Protein AF-A0A9P8HNF6-F1 (afdb_monomer_lite)

InterPro domains:
  IPR000866 Alkyl hydroperoxide reductase subunit C/ Thiol specific antioxidant [PF00578] (1-102)
  IPR036249 Thioredoxin-like superfamily [SSF52833] (1-104)

Secondary structure (DSSP, 8-state):
---TT-HHHHHHHHHHHHHHHHHHHTT---EEEESS-GGGHHHHHHHH---SEEEE-TT-HHHHHHHHTTS----EEEETTEEEEEEPPEEEEE-TTS-EEEEEE-----

Sequence (110 aa):
YRGHWCPFCMAYLRVLQDLSPTITAAGGCPVIVSAQDEEHLAEVRSSSGYTGEAINDPENTLAKRLAADGIINVAITEWQGYPHGLAQPAILVIKKDGSVVETWAIVPSE

pLDDT: mean 95.75, std 6.22, range [47.72, 98.56]

Radius of gyration: 13.66 Å; chains: 1; bounding box: 36×26×33 Å

Foldseek 3Di:
DFALPDPVVLQVLLVCQVCQVVCVVVVHFDEAEWLADPVRVVSSCVSNVHDGHYYHDLQCPVQVVCVVVVNAHFDFADDPRRPNGTTFDKDWDADPVGDTPDIDYDDDDD

Structure (mmCIF, N/CA/C/O backbone):
data_AF-A0A9P8HNF6-F1
#
_entry.id   AF-A0A9P8HNF6-F1
#
loop_
_atom_site.group_PDB
_atom_site.id
_atom_site.type_symbol
_atom_site.label_atom_id
_atom_site.label_alt_id
_atom_site.label_comp_id
_atom_site.label_asym_id
_atom_site.label_entity_id
_atom_site.label_seq_id
_atom_site.pdbx_PDB_ins_code
_atom_site.Cartn_x
_atom_site.Cartn_y
_atom_site.Cartn_z
_atom_site.occupancy
_atom_site.B_iso_or_equiv
_atom_site.auth_seq_id
_atom_site.auth_comp_id
_atom_site.auth_asym_id
_atom_site.auth_atom_id
_atom_site.pdbx_PDB_model_num
ATOM 1 N N . TYR A 1 1 ? 1.553 -2.410 -1.245 1.00 97.19 1 TYR A N 1
ATOM 2 C CA . TYR A 1 1 ? 1.465 -3.315 -2.415 1.00 97.19 1 TYR A CA 1
ATOM 3 C C . TYR A 1 1 ? 2.710 -3.119 -3.273 1.00 97.19 1 TYR A C 1
ATOM 5 O O . TYR A 1 1 ? 3.405 -2.139 -3.058 1.00 97.19 1 TYR A O 1
ATOM 13 N N . ARG A 1 2 ? 3.017 -4.040 -4.203 1.00 96.94 2 ARG A N 1
ATOM 14 C CA . ARG A 1 2 ? 4.269 -3.987 -4.987 1.00 96.94 2 ARG A CA 1
ATOM 15 C C . ARG A 1 2 ? 4.256 -2.898 -6.074 1.00 96.94 2 ARG A C 1
ATOM 17 O O . ARG A 1 2 ? 5.126 -2.041 -6.120 1.00 96.94 2 ARG A O 1
ATOM 24 N N . GLY A 1 3 ? 3.276 -2.947 -6.972 1.00 96.12 3 GLY A N 1
ATOM 25 C CA . GLY A 1 3 ? 3.154 -2.023 -8.106 1.00 96.12 3 GLY A CA 1
ATOM 26 C C . GLY A 1 3 ? 2.089 -2.480 -9.105 1.00 96.12 3 GLY A C 1
ATOM 27 O O . GLY A 1 3 ? 1.531 -3.568 -8.936 1.00 96.12 3 GLY A O 1
ATOM 28 N N . HIS A 1 4 ? 1.818 -1.669 -10.134 1.00 96.94 4 HIS A N 1
ATOM 29 C CA . HIS A 1 4 ? 0.799 -1.906 -11.173 1.00 96.94 4 HIS A CA 1
ATOM 30 C C . HIS A 1 4 ? 0.959 -3.259 -11.882 1.00 96.94 4 HIS A C 1
ATOM 32 O O . HIS A 1 4 ? -0.021 -3.936 -12.175 1.00 96.94 4 HIS A O 1
ATOM 38 N N . TRP A 1 5 ? 2.201 -3.694 -12.088 1.00 96.25 5 TRP A N 1
ATOM 39 C CA . TRP A 1 5 ? 2.557 -4.928 -12.789 1.00 96.25 5 TRP A CA 1
ATOM 40 C C . TRP A 1 5 ? 2.250 -6.206 -11.992 1.00 96.25 5 TRP A C 1
ATOM 42 O O . TRP A 1 5 ? 2.324 -7.305 -12.534 1.00 96.25 5 TRP A O 1
ATOM 52 N N . CYS A 1 6 ? 1.933 -6.100 -10.697 1.00 96.88 6 CYS A N 1
ATOM 53 C CA . CYS A 1 6 ? 1.733 -7.245 -9.810 1.00 96.88 6 CYS A CA 1
ATOM 54 C C . CYS A 1 6 ? 0.267 -7.731 -9.856 1.00 96.88 6 CYS A C 1
ATOM 56 O O . CYS A 1 6 ? -0.594 -7.115 -9.217 1.00 96.88 6 CYS A O 1
ATOM 58 N N . PRO A 1 7 ? -0.054 -8.871 -10.506 1.00 96.81 7 PRO A N 1
ATOM 59 C CA . PRO A 1 7 ? -1.440 -9.336 -10.638 1.00 96.81 7 PRO A CA 1
ATOM 60 C C . PRO A 1 7 ? -2.070 -9.700 -9.289 1.00 96.81 7 PRO A C 1
ATOM 62 O O . PRO A 1 7 ? -3.231 -9.378 -9.041 1.00 96.81 7 PRO A O 1
ATOM 65 N N . PHE A 1 8 ? -1.284 -10.300 -8.388 1.00 96.12 8 PHE A N 1
ATOM 66 C CA . PHE A 1 8 ? -1.698 -10.577 -7.011 1.00 96.12 8 PHE A CA 1
ATOM 67 C C . PHE A 1 8 ? -2.125 -9.294 -6.286 1.00 96.12 8 PHE A C 1
ATOM 69 O O . PHE A 1 8 ? -3.162 -9.245 -5.634 1.00 96.12 8 PHE A O 1
ATOM 76 N N . CYS A 1 9 ? -1.352 -8.223 -6.459 1.00 97.62 9 CYS A N 1
ATOM 7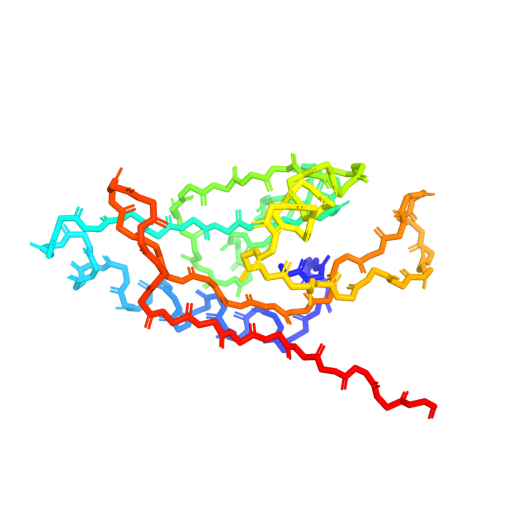7 C CA . CYS A 1 9 ? -1.617 -6.938 -5.838 1.00 97.62 9 CYS A CA 1
ATOM 78 C C . CYS A 1 9 ? -2.891 -6.307 -6.405 1.00 97.62 9 CYS A C 1
ATOM 80 O O . CYS A 1 9 ? -3.745 -5.878 -5.638 1.00 97.62 9 CYS A O 1
ATOM 82 N N . MET A 1 10 ? -3.055 -6.299 -7.732 1.00 98.44 10 MET A N 1
ATOM 83 C CA . MET A 1 10 ? -4.260 -5.750 -8.363 1.00 98.44 10 MET A CA 1
ATOM 84 C C . MET A 1 10 ? -5.525 -6.510 -7.947 1.00 98.44 10 MET A C 1
ATOM 86 O O . MET A 1 10 ? -6.566 -5.889 -7.759 1.00 98.44 10 MET A O 1
ATOM 90 N N . ALA A 1 11 ? -5.445 -7.830 -7.748 1.00 98.00 11 ALA A N 1
ATOM 91 C CA . ALA A 1 11 ? -6.561 -8.615 -7.220 1.00 98.00 11 ALA A CA 1
ATOM 92 C C . ALA A 1 11 ? -6.958 -8.180 -5.798 1.00 98.00 11 ALA A C 1
ATOM 94 O O . ALA A 1 11 ? -8.138 -7.967 -5.539 1.00 98.00 11 ALA A O 1
ATOM 95 N N . TYR A 1 12 ? -5.988 -7.968 -4.904 1.00 97.44 12 TYR A N 1
ATOM 96 C CA . TYR A 1 12 ? -6.260 -7.460 -3.553 1.00 97.44 12 TYR A CA 1
ATOM 97 C C . TYR A 1 12 ? -6.842 -6.044 -3.568 1.00 97.44 12 TYR A C 1
ATOM 99 O O . TYR A 1 12 ? -7.747 -5.745 -2.795 1.00 97.44 12 TYR A O 1
ATOM 107 N N . LEU A 1 13 ? -6.360 -5.177 -4.462 1.00 98.44 13 LEU A N 1
ATOM 108 C CA . LEU A 1 13 ? -6.886 -3.818 -4.585 1.00 98.44 13 LEU A CA 1
ATOM 109 C C . LEU A 1 13 ? -8.331 -3.786 -5.106 1.00 98.44 13 LEU A C 1
ATOM 111 O O . LEU A 1 13 ? -9.102 -2.951 -4.643 1.00 98.44 13 LEU A O 1
ATOM 115 N N . ARG A 1 14 ? -8.726 -4.717 -5.989 1.00 98.56 14 ARG A N 1
ATOM 116 C CA . ARG A 1 14 ? -10.139 -4.888 -6.390 1.00 98.56 14 ARG A CA 1
ATOM 117 C C . ARG A 1 14 ? -11.014 -5.246 -5.194 1.00 98.56 14 ARG A C 1
ATOM 119 O O . ARG A 1 14 ? -12.026 -4.600 -4.966 1.00 98.56 14 ARG A O 1
ATOM 126 N N . VAL A 1 15 ? -10.572 -6.201 -4.374 1.00 98.06 15 VAL A N 1
ATOM 127 C CA . VAL A 1 15 ? -11.287 -6.571 -3.142 1.00 98.06 15 VAL A CA 1
ATOM 128 C C . VAL A 1 15 ? -11.376 -5.383 -2.179 1.00 98.06 15 VAL A C 1
ATOM 130 O O . VAL A 1 15 ? -12.432 -5.131 -1.606 1.00 98.06 15 VAL A O 1
ATOM 133 N N . LEU A 1 16 ? -10.297 -4.610 -2.019 1.00 98.25 16 LEU A N 1
ATOM 134 C CA . LEU A 1 16 ? -10.322 -3.398 -1.199 1.00 98.25 16 LEU A CA 1
ATOM 135 C C . LEU A 1 16 ? -11.309 -2.358 -1.747 1.00 98.25 16 LEU A C 1
ATOM 137 O O . LEU A 1 16 ? -12.020 -1.730 -0.964 1.00 98.25 16 LEU A O 1
ATOM 141 N N . GLN A 1 17 ? -11.383 -2.181 -3.068 1.00 98.31 17 GLN A N 1
ATOM 142 C CA . GLN A 1 17 ? -12.362 -1.298 -3.699 1.00 98.31 17 GLN A CA 1
ATOM 143 C C . GLN A 1 17 ? -13.795 -1.769 -3.418 1.00 98.31 17 GLN A C 1
ATOM 145 O O . GLN A 1 17 ? -14.616 -0.958 -2.993 1.00 98.31 17 GLN A O 1
ATOM 150 N N . ASP A 1 18 ? -14.082 -3.063 -3.571 1.00 98.38 18 ASP A N 1
ATOM 151 C CA . ASP A 1 18 ? -15.408 -3.637 -3.297 1.00 98.38 18 ASP A CA 1
ATOM 152 C C . ASP A 1 18 ? -15.823 -3.455 -1.825 1.00 98.38 18 ASP A C 1
ATOM 154 O O . ASP A 1 18 ? -16.994 -3.224 -1.522 1.00 98.38 18 ASP A O 1
ATOM 158 N N . LEU A 1 19 ? -14.858 -3.502 -0.900 1.00 97.62 19 LEU A N 1
ATOM 159 C CA . LEU A 1 19 ? -15.076 -3.298 0.537 1.00 97.62 19 LEU A CA 1
ATOM 160 C C . LEU A 1 19 ? -15.088 -1.820 0.960 1.00 97.62 19 LEU A C 1
ATOM 162 O O . LEU A 1 19 ? -15.568 -1.498 2.051 1.00 97.62 19 LEU A O 1
ATOM 166 N N . SER A 1 20 ? -14.582 -0.908 0.125 1.00 98.00 20 SER A N 1
ATOM 167 C CA . SER A 1 20 ? -14.432 0.516 0.457 1.00 98.00 20 SER A CA 1
ATOM 168 C C . SER A 1 20 ? -15.740 1.183 0.913 1.00 98.00 20 SER A C 1
ATOM 170 O O . SER A 1 20 ? -15.703 1.900 1.917 1.00 98.00 20 SER A O 1
ATOM 172 N N . PRO A 1 21 ? -16.915 0.935 0.295 1.00 97.81 21 PRO A N 1
ATOM 173 C CA . PRO A 1 21 ? -18.180 1.484 0.788 1.00 97.81 21 PRO A CA 1
ATOM 174 C C . PRO A 1 21 ? -18.515 1.039 2.218 1.00 97.81 21 PRO A C 1
ATOM 176 O O . PRO A 1 21 ? -18.935 1.851 3.037 1.00 97.81 21 PRO A O 1
ATOM 179 N N . THR A 1 22 ? -18.279 -0.230 2.562 1.00 97.94 22 THR A N 1
ATOM 180 C CA . THR A 1 22 ? -18.522 -0.746 3.918 1.00 97.94 22 THR A CA 1
ATOM 181 C C . THR A 1 22 ? -17.534 -0.164 4.927 1.00 97.94 22 THR A C 1
ATOM 183 O O . THR A 1 22 ? -17.939 0.239 6.016 1.00 97.94 22 THR A O 1
ATOM 186 N N . ILE A 1 23 ? -16.251 -0.062 4.559 1.00 96.62 23 ILE A N 1
ATOM 187 C CA . ILE A 1 23 ? -15.206 0.530 5.409 1.00 96.62 23 ILE A CA 1
ATOM 188 C C . ILE A 1 23 ? -15.531 1.998 5.705 1.00 96.62 23 ILE A C 1
ATOM 190 O O . ILE A 1 23 ? -15.496 2.421 6.860 1.00 96.62 23 ILE A O 1
ATOM 194 N N . THR A 1 24 ? -15.886 2.767 4.675 1.00 97.12 24 THR A N 1
ATOM 195 C CA . THR A 1 24 ? -16.214 4.194 4.811 1.00 97.12 24 THR A CA 1
ATOM 196 C C . THR A 1 24 ? -17.507 4.424 5.593 1.00 97.12 24 THR A C 1
ATOM 198 O O . THR A 1 24 ? -17.540 5.303 6.452 1.00 97.12 24 THR A O 1
ATOM 201 N N . ALA A 1 25 ? -18.540 3.595 5.398 1.00 97.88 25 ALA A N 1
ATOM 202 C CA . ALA A 1 25 ? -19.775 3.651 6.187 1.00 97.88 25 ALA A CA 1
ATOM 203 C C . ALA A 1 25 ? -19.541 3.378 7.685 1.00 97.88 25 ALA A C 1
ATOM 205 O O . ALA A 1 25 ? -20.237 3.935 8.532 1.00 97.88 25 ALA A O 1
ATOM 206 N N . ALA A 1 26 ? -18.532 2.568 8.022 1.00 95.75 26 ALA A N 1
ATOM 207 C CA . ALA A 1 26 ? -18.094 2.329 9.397 1.00 95.75 26 ALA A CA 1
ATOM 208 C C . ALA A 1 26 ? -17.168 3.435 9.955 1.00 95.75 26 ALA A C 1
ATOM 210 O O . ALA A 1 26 ? -16.666 3.315 11.072 1.00 95.75 26 ALA A O 1
ATOM 211 N N . GLY A 1 27 ? -16.922 4.510 9.197 1.00 95.75 27 GLY A N 1
ATOM 212 C CA . GLY A 1 27 ? -16.037 5.614 9.582 1.00 95.75 27 GLY A CA 1
ATOM 213 C C . GLY A 1 27 ? -14.543 5.336 9.380 1.00 95.75 27 GLY A C 1
ATOM 214 O O . GLY A 1 27 ? -13.709 6.090 9.891 1.00 95.75 27 GLY A O 1
ATOM 215 N N . GLY A 1 28 ? -14.198 4.261 8.666 1.00 96.38 28 GLY A N 1
ATOM 216 C CA . GLY A 1 28 ? -12.834 3.936 8.260 1.00 96.38 28 GLY A CA 1
ATOM 217 C C . GLY A 1 28 ? -12.397 4.673 6.992 1.00 96.38 28 GLY A C 1
ATOM 218 O O . GLY A 1 28 ? -13.207 5.260 6.276 1.00 96.38 28 GLY A O 1
ATOM 219 N N . CYS A 1 29 ? -11.099 4.612 6.698 1.00 96.50 29 CYS A N 1
ATOM 220 C CA . CYS A 1 29 ? -10.509 5.176 5.487 1.00 96.50 29 CYS A CA 1
ATOM 221 C C . CYS A 1 29 ? -9.609 4.117 4.830 1.00 96.50 29 CYS A C 1
ATOM 223 O O . CYS A 1 29 ? -8.562 3.797 5.399 1.00 96.50 29 CYS A O 1
ATOM 225 N N . PRO A 1 30 ? -10.008 3.520 3.692 1.00 97.44 30 PRO A N 1
ATOM 226 C CA . PRO A 1 30 ? -9.123 2.641 2.941 1.00 97.44 30 PRO A CA 1
ATOM 227 C C . PRO A 1 30 ? -7.999 3.469 2.303 1.00 97.44 30 PRO A C 1
ATOM 229 O O . PRO A 1 30 ? -8.249 4.524 1.720 1.00 97.44 30 PRO A O 1
ATOM 232 N N . VAL A 1 31 ? -6.762 2.985 2.429 1.00 98.25 31 VAL A N 1
ATOM 233 C CA . VAL A 1 31 ? -5.558 3.623 1.880 1.00 98.25 31 VAL A CA 1
ATOM 234 C C . VAL A 1 31 ? -4.674 2.549 1.256 1.00 98.25 31 VAL A C 1
ATOM 236 O O . VAL A 1 31 ? -4.481 1.483 1.843 1.00 98.25 31 VAL A O 1
ATOM 239 N N . ILE A 1 32 ? -4.105 2.832 0.084 1.00 98.50 32 ILE A N 1
ATOM 240 C CA . ILE A 1 32 ? -3.081 1.981 -0.536 1.00 98.50 32 ILE A CA 1
ATOM 241 C C . ILE A 1 32 ? -1.715 2.654 -0.439 1.00 98.50 32 ILE A C 1
ATOM 243 O O . ILE A 1 32 ? -1.609 3.867 -0.566 1.00 98.50 32 ILE A O 1
ATOM 247 N N . VAL A 1 33 ? -0.659 1.867 -0.241 1.00 98.44 33 VAL A N 1
ATOM 248 C CA . VAL A 1 33 ? 0.722 2.369 -0.133 1.00 98.44 33 VAL A CA 1
ATOM 249 C C . VAL A 1 33 ? 1.636 1.541 -1.026 1.00 98.44 33 VAL A C 1
ATOM 251 O O . VAL A 1 33 ? 1.519 0.309 -1.038 1.00 98.44 33 VAL A O 1
ATOM 254 N N . SER A 1 34 ? 2.533 2.187 -1.766 1.00 98.19 34 SER A N 1
ATOM 255 C CA . SER A 1 34 ? 3.525 1.519 -2.616 1.00 98.19 34 SER A CA 1
ATOM 256 C C . SER A 1 34 ? 4.803 2.334 -2.736 1.00 98.19 34 SER A C 1
ATOM 258 O O . SER A 1 34 ? 4.749 3.556 -2.713 1.00 98.19 34 SER A O 1
ATOM 260 N N . ALA A 1 35 ? 5.925 1.640 -2.924 1.00 97.88 35 ALA A N 1
ATOM 261 C CA . ALA A 1 35 ? 7.209 2.246 -3.276 1.00 97.88 35 ALA A CA 1
ATOM 262 C C . ALA A 1 35 ? 7.385 2.473 -4.788 1.00 97.88 35 ALA A C 1
ATOM 264 O O . ALA A 1 35 ? 8.446 2.892 -5.238 1.00 97.88 35 ALA A O 1
ATOM 265 N N . GLN A 1 36 ? 6.371 2.132 -5.585 1.00 96.56 36 GLN A N 1
ATOM 266 C CA . GLN A 1 36 ? 6.367 2.401 -7.017 1.00 96.56 36 GLN A CA 1
ATOM 267 C C . GLN A 1 36 ? 6.149 3.887 -7.275 1.00 96.56 36 GLN A C 1
ATOM 269 O O . GLN A 1 36 ? 5.275 4.469 -6.644 1.00 96.56 36 GLN A O 1
ATOM 274 N N . ASP A 1 37 ? 6.866 4.427 -8.261 1.00 94.56 37 ASP A N 1
ATOM 275 C CA . ASP A 1 37 ? 6.693 5.797 -8.736 1.00 94.56 37 ASP A CA 1
ATOM 276 C C . ASP A 1 37 ? 5.216 6.157 -8.991 1.00 94.56 37 ASP A C 1
ATOM 278 O O . ASP A 1 37 ? 4.419 5.350 -9.491 1.00 94.56 37 ASP A O 1
ATOM 282 N N . GLU A 1 38 ? 4.858 7.388 -8.633 1.00 95.19 38 GLU A N 1
ATOM 283 C CA . GLU A 1 38 ? 3.505 7.925 -8.739 1.00 95.19 38 GLU A CA 1
ATOM 284 C C . GLU A 1 38 ? 3.003 7.976 -10.186 1.00 95.19 38 GLU A C 1
ATOM 286 O O . GLU A 1 38 ? 1.791 7.885 -10.402 1.00 95.19 38 GLU A O 1
ATOM 291 N N . GLU A 1 39 ? 3.899 8.032 -11.181 1.00 96.31 39 GLU A N 1
ATOM 292 C CA . GLU A 1 39 ? 3.531 8.017 -12.603 1.00 96.31 39 GLU A CA 1
ATOM 293 C C . GLU A 1 39 ? 2.655 6.810 -12.982 1.00 96.31 39 GLU A C 1
ATOM 295 O O . GLU A 1 39 ? 1.790 6.900 -13.856 1.00 96.31 39 GLU A O 1
ATOM 300 N N . HIS A 1 40 ? 2.791 5.700 -12.254 1.00 96.62 40 HIS A N 1
ATOM 301 C CA . HIS A 1 40 ? 2.026 4.479 -12.487 1.00 96.62 40 HIS A CA 1
ATOM 302 C C . HIS A 1 40 ? 0.694 4.406 -11.733 1.00 96.62 40 HIS A C 1
ATOM 304 O O . HIS A 1 40 ? -0.065 3.446 -11.915 1.00 96.62 40 HIS A O 1
ATOM 310 N N . LEU A 1 41 ? 0.357 5.388 -10.890 1.00 97.38 41 LEU A N 1
ATOM 311 C CA . LEU A 1 41 ? -0.885 5.359 -10.115 1.00 97.38 41 LEU A CA 1
ATOM 312 C C . LEU A 1 41 ? -2.120 5.298 -11.028 1.00 97.38 41 LEU A C 1
ATOM 314 O O . LEU A 1 41 ? -3.090 4.609 -10.709 1.00 97.38 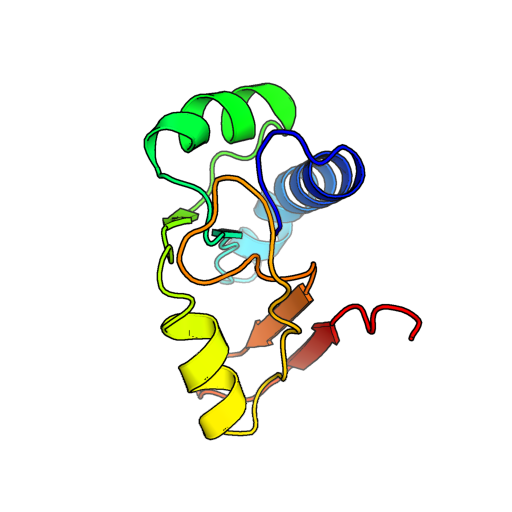41 LEU A O 1
ATOM 318 N N . ALA A 1 42 ? -2.081 5.952 -12.192 1.00 97.75 42 ALA A N 1
ATOM 319 C CA . ALA A 1 42 ? -3.162 5.882 -13.176 1.00 97.75 42 ALA A CA 1
ATOM 320 C C . ALA A 1 42 ? -3.410 4.442 -13.667 1.00 97.75 42 ALA A C 1
ATOM 322 O O . ALA A 1 42 ? -4.558 4.002 -13.760 1.00 97.75 42 ALA A O 1
ATOM 323 N N . GLU A 1 43 ? -2.346 3.677 -13.914 1.00 97.94 43 GLU A N 1
ATOM 324 C CA . GLU A 1 43 ? -2.430 2.275 -14.331 1.00 97.94 43 GLU A CA 1
ATOM 325 C C . GLU A 1 43 ? -2.933 1.371 -13.204 1.00 97.94 43 GLU A C 1
ATOM 327 O O . GLU A 1 43 ? -3.747 0.477 -13.451 1.00 97.94 43 GLU A O 1
ATOM 332 N N . VAL A 1 44 ? -2.509 1.627 -11.959 1.00 98.12 44 VAL A N 1
ATOM 333 C CA . VAL A 1 44 ? -3.032 0.935 -10.770 1.00 98.12 44 VAL A CA 1
ATOM 334 C C . VAL A 1 44 ? -4.541 1.131 -10.672 1.00 98.12 44 VAL A C 1
ATOM 336 O O . VAL A 1 44 ? -5.277 0.154 -10.518 1.00 98.12 44 VAL A O 1
ATOM 339 N N . ARG A 1 45 ? -5.018 2.374 -10.798 1.00 98.12 45 ARG A N 1
ATOM 340 C CA . ARG A 1 45 ? -6.451 2.699 -10.738 1.00 98.12 45 ARG A CA 1
ATOM 341 C C . ARG A 1 45 ? -7.224 2.043 -11.877 1.00 98.12 45 ARG A C 1
ATOM 343 O O . ARG A 1 45 ? -8.245 1.414 -11.627 1.00 98.12 45 ARG A O 1
ATOM 350 N N . SER A 1 46 ? -6.706 2.115 -13.103 1.00 97.81 46 SER A N 1
ATOM 351 C CA . SER A 1 46 ? -7.312 1.465 -14.273 1.00 97.81 46 SER A CA 1
ATOM 352 C C . SER A 1 46 ? -7.411 -0.058 -14.103 1.00 97.81 46 SER A C 1
ATOM 354 O O . SER A 1 46 ? -8.451 -0.660 -14.356 1.00 97.81 46 SER A O 1
ATOM 356 N N . SER A 1 47 ? -6.350 -0.690 -13.595 1.00 97.19 47 SER A N 1
ATOM 357 C CA . SER A 1 47 ? -6.263 -2.149 -13.473 1.00 97.19 47 SER A CA 1
ATOM 358 C C . SER A 1 47 ? -7.061 -2.703 -12.295 1.00 97.19 47 SER A C 1
ATOM 360 O O . SER A 1 47 ? -7.615 -3.801 -12.386 1.00 97.19 47 SER A O 1
ATOM 362 N N . SER A 1 48 ? -7.098 -1.987 -11.172 1.00 97.94 48 SER A N 1
ATOM 363 C CA . SER A 1 48 ? -7.742 -2.451 -9.937 1.00 97.94 48 SER A CA 1
ATOM 364 C C . SER A 1 48 ? -9.136 -1.877 -9.699 1.00 97.94 48 SER A C 1
ATOM 366 O O . SER A 1 48 ? -9.854 -2.388 -8.848 1.00 97.94 48 SER A O 1
ATOM 368 N N . GLY A 1 49 ? -9.517 -0.807 -10.396 1.00 97.88 49 GLY A N 1
ATOM 369 C CA . GLY A 1 49 ? -10.726 -0.046 -10.089 1.00 97.88 49 GLY A CA 1
ATOM 370 C C . GLY A 1 49 ? -10.658 0.729 -8.770 1.00 97.88 49 GLY A C 1
ATOM 371 O O . GLY A 1 49 ? -11.636 1.383 -8.420 1.00 97.88 49 GLY A O 1
ATOM 372 N N . TYR A 1 50 ? -9.541 0.679 -8.033 1.00 98.12 50 TYR A N 1
ATOM 373 C CA . TYR A 1 50 ? -9.407 1.379 -6.762 1.00 98.12 50 TYR A CA 1
ATOM 374 C C . TYR A 1 50 ? -9.390 2.896 -6.971 1.00 98.12 50 TYR A C 1
ATOM 376 O O . TYR A 1 50 ? -8.567 3.409 -7.727 1.00 98.12 50 TYR A O 1
ATOM 384 N N . THR A 1 51 ? -10.268 3.627 -6.283 1.00 96.00 51 THR A N 1
ATOM 385 C CA . THR A 1 51 ? -10.387 5.094 -6.412 1.00 96.00 51 THR A CA 1
ATOM 386 C C . THR A 1 51 ? -10.110 5.852 -5.117 1.00 96.00 51 THR A C 1
ATOM 388 O O . THR A 1 51 ? -10.260 7.071 -5.086 1.00 96.00 51 THR A O 1
ATOM 391 N N . GLY A 1 52 ? -9.755 5.143 -4.045 1.00 95.94 52 GLY A N 1
ATOM 392 C CA . GLY A 1 52 ? -9.486 5.740 -2.741 1.00 95.94 52 GLY A CA 1
ATOM 393 C C . GLY A 1 52 ? -8.121 6.424 -2.640 1.00 95.94 52 GLY A C 1
ATOM 394 O O . GLY A 1 52 ? -7.407 6.628 -3.630 1.00 95.94 52 GLY A O 1
ATOM 395 N N . GLU A 1 53 ? -7.758 6.743 -1.401 1.00 97.56 53 GLU A N 1
ATOM 396 C CA . GLU A 1 53 ? -6.498 7.398 -1.059 1.00 97.56 53 GLU A CA 1
ATOM 397 C C . GLU A 1 53 ? -5.301 6.497 -1.384 1.00 97.56 53 GLU A C 1
ATOM 399 O O . GLU A 1 53 ? -5.347 5.277 -1.164 1.00 97.56 53 GLU A O 1
ATOM 404 N N . ALA A 1 54 ? -4.229 7.099 -1.897 1.00 98.00 54 ALA A N 1
ATOM 405 C CA . ALA A 1 54 ? -2.994 6.416 -2.250 1.00 98.00 54 ALA A CA 1
ATOM 406 C C . ALA A 1 54 ? -1.784 7.211 -1.752 1.00 98.00 54 ALA A C 1
ATOM 408 O O . ALA A 1 54 ? -1.685 8.407 -1.996 1.00 98.00 54 ALA A O 1
ATOM 409 N N . ILE A 1 55 ? -0.854 6.527 -1.094 1.00 98.19 55 ILE A N 1
ATOM 410 C CA . ILE A 1 55 ? 0.418 7.088 -0.642 1.00 98.19 55 ILE A CA 1
ATOM 411 C C . ILE A 1 55 ? 1.527 6.531 -1.534 1.00 98.19 55 ILE A C 1
ATOM 413 O O . ILE A 1 55 ? 1.723 5.312 -1.607 1.00 98.19 55 ILE A O 1
ATOM 417 N N . ASN A 1 56 ? 2.252 7.434 -2.190 1.00 97.50 56 ASN A N 1
ATOM 418 C CA . ASN A 1 56 ? 3.518 7.134 -2.848 1.00 97.50 56 ASN A CA 1
ATOM 419 C C . ASN A 1 56 ? 4.651 7.179 -1.803 1.00 97.50 56 ASN A C 1
ATOM 421 O O . ASN A 1 56 ? 4.878 8.219 -1.187 1.00 97.50 56 ASN A O 1
ATOM 425 N N . ASP A 1 57 ? 5.330 6.055 -1.574 1.00 98.06 57 ASP A N 1
ATOM 426 C CA . ASP A 1 57 ? 6.380 5.880 -0.557 1.00 98.06 57 ASP A CA 1
ATOM 427 C C . ASP A 1 57 ? 7.663 5.276 -1.169 1.00 98.06 57 ASP A C 1
ATOM 429 O O . ASP A 1 57 ? 8.078 4.177 -0.786 1.00 98.06 57 ASP A O 1
ATOM 433 N N . PRO A 1 58 ? 8.306 5.951 -2.143 1.00 97.31 58 PRO A N 1
ATOM 434 C CA . PRO A 1 58 ? 9.405 5.378 -2.927 1.00 97.31 58 PRO A CA 1
ATOM 435 C C . PRO A 1 58 ? 10.643 5.034 -2.090 1.00 97.31 58 PRO A C 1
ATOM 437 O O . PRO A 1 58 ? 11.423 4.163 -2.465 1.00 97.31 58 PRO A O 1
ATOM 440 N N . GLU A 1 59 ? 10.819 5.677 -0.933 1.00 97.75 59 GLU A N 1
ATOM 441 C CA . GLU A 1 59 ? 11.920 5.407 -0.000 1.00 97.75 59 GLU A CA 1
ATOM 442 C C . GLU A 1 59 ? 11.581 4.350 1.066 1.00 97.75 59 GLU A C 1
ATOM 444 O O . GLU A 1 59 ? 12.431 4.004 1.900 1.00 97.75 59 GLU A O 1
ATOM 449 N N . ASN A 1 60 ? 10.358 3.807 1.039 1.00 98.00 60 ASN A N 1
ATOM 450 C CA . ASN A 1 60 ? 9.799 2.935 2.071 1.00 98.00 60 ASN A CA 1
ATOM 451 C C . ASN A 1 60 ? 9.837 3.576 3.476 1.00 98.00 60 ASN A C 1
ATOM 453 O O . ASN A 1 60 ? 10.041 2.885 4.479 1.00 98.00 60 ASN A O 1
ATOM 457 N N . THR A 1 61 ? 9.705 4.900 3.565 1.00 98.38 61 THR A N 1
ATOM 458 C CA . THR A 1 61 ? 9.811 5.661 4.815 1.00 98.38 61 THR A CA 1
ATOM 459 C C . THR A 1 61 ? 8.682 5.299 5.769 1.00 98.38 61 THR A C 1
ATOM 461 O O . THR A 1 61 ? 8.930 5.095 6.961 1.00 98.38 61 THR A O 1
ATOM 464 N N . LEU A 1 62 ? 7.456 5.141 5.259 1.00 97.81 62 LEU A N 1
ATOM 465 C CA . LEU A 1 62 ? 6.321 4.731 6.082 1.00 97.81 62 LEU A CA 1
ATOM 466 C C . LEU A 1 62 ? 6.500 3.291 6.571 1.00 97.81 62 LEU A C 1
ATOM 468 O O . LEU A 1 62 ? 6.352 3.029 7.764 1.00 97.81 62 LEU A O 1
ATOM 472 N N . ALA A 1 63 ? 6.879 2.371 5.681 1.00 97.25 63 ALA A N 1
ATOM 473 C CA . ALA A 1 63 ? 7.109 0.973 6.049 1.00 97.25 63 ALA A CA 1
ATOM 474 C C . ALA A 1 63 ? 8.205 0.828 7.123 1.00 97.25 63 ALA A C 1
ATOM 476 O O . ALA A 1 63 ? 8.001 0.151 8.131 1.00 97.25 63 ALA A O 1
ATOM 477 N N . LYS A 1 64 ? 9.340 1.522 6.957 1.00 98.19 64 LYS A N 1
ATOM 478 C CA . LYS A 1 64 ? 10.445 1.537 7.932 1.00 98.19 64 LYS A CA 1
ATOM 479 C C . LYS A 1 64 ? 10.019 2.130 9.270 1.00 98.19 64 LYS A C 1
ATOM 481 O O . LYS A 1 64 ? 10.391 1.601 10.315 1.00 98.19 64 LYS A O 1
ATOM 486 N N . ARG A 1 65 ? 9.235 3.213 9.253 1.00 98.00 65 ARG A N 1
ATOM 487 C CA . ARG A 1 65 ? 8.747 3.843 10.482 1.00 98.00 65 ARG A CA 1
ATOM 488 C C . ARG A 1 65 ? 7.812 2.917 11.254 1.00 98.00 65 ARG A C 1
ATOM 490 O O . ARG A 1 65 ? 8.011 2.728 12.448 1.00 98.00 65 ARG A O 1
ATOM 497 N N . LEU A 1 66 ? 6.849 2.299 10.573 1.00 96.81 66 LEU A N 1
ATOM 498 C CA . LEU A 1 66 ? 5.924 1.350 11.194 1.00 96.81 66 LEU A CA 1
ATOM 499 C C . LEU A 1 66 ? 6.650 0.127 11.775 1.00 96.81 66 LEU A C 1
ATOM 501 O O . LEU A 1 66 ? 6.251 -0.372 12.827 1.00 96.81 66 LEU A O 1
ATOM 505 N N . ALA A 1 67 ? 7.730 -0.326 11.134 1.00 97.06 67 ALA A N 1
ATOM 506 C CA . ALA A 1 67 ? 8.577 -1.387 11.671 1.00 97.06 67 ALA A CA 1
ATOM 507 C C . ALA A 1 67 ? 9.339 -0.936 12.930 1.00 97.06 67 ALA A C 1
ATOM 509 O O . ALA A 1 67 ? 9.361 -1.664 13.921 1.00 97.06 67 ALA A O 1
ATOM 510 N N . ALA A 1 68 ? 9.918 0.270 12.921 1.00 97.69 68 ALA A N 1
ATOM 511 C CA . ALA A 1 68 ? 10.621 0.839 14.074 1.00 97.69 68 ALA A CA 1
ATOM 512 C C . ALA A 1 68 ? 9.697 1.060 15.285 1.00 97.69 68 ALA A C 1
ATOM 514 O O . ALA A 1 68 ? 10.117 0.857 16.422 1.00 97.69 68 ALA A O 1
ATOM 515 N N . ASP A 1 69 ? 8.436 1.411 15.033 1.00 96.25 69 ASP A N 1
ATOM 516 C CA . ASP A 1 69 ? 7.404 1.571 16.061 1.00 96.25 69 ASP A CA 1
ATOM 517 C C . ASP A 1 69 ? 6.822 0.216 16.534 1.00 96.25 69 ASP A C 1
ATOM 519 O O . ASP A 1 69 ? 5.943 0.180 17.393 1.00 96.25 69 ASP A O 1
ATOM 523 N N . GLY A 1 70 ? 7.296 -0.914 15.989 1.00 95.38 70 GLY A N 1
ATOM 524 C CA . GLY A 1 70 ? 6.848 -2.260 16.361 1.00 95.38 70 GLY A CA 1
ATOM 525 C C . GLY A 1 70 ? 5.429 -2.607 15.898 1.00 95.38 70 GLY A C 1
ATOM 526 O O . GLY A 1 70 ? 4.828 -3.540 16.427 1.00 95.38 70 GLY A O 1
ATOM 527 N N . ILE A 1 71 ? 4.882 -1.866 14.929 1.00 96.25 71 ILE A N 1
ATOM 528 C CA . ILE A 1 71 ? 3.495 -2.001 14.463 1.00 96.25 71 ILE A CA 1
ATOM 529 C C . ILE A 1 71 ? 3.373 -3.123 13.430 1.00 96.25 71 ILE A C 1
ATOM 531 O O . ILE A 1 71 ? 2.543 -4.019 13.567 1.00 96.25 71 ILE A O 1
ATOM 535 N N . ILE A 1 72 ? 4.186 -3.071 12.373 1.00 96.81 72 ILE A N 1
ATOM 536 C CA . ILE A 1 72 ? 4.213 -4.089 11.319 1.00 96.81 72 ILE A CA 1
ATOM 537 C C . ILE A 1 72 ? 5.590 -4.116 10.661 1.00 96.81 72 ILE A C 1
ATOM 539 O O . ILE A 1 72 ? 6.149 -3.072 10.335 1.00 96.81 72 ILE A O 1
ATOM 543 N N . ASN A 1 73 ? 6.128 -5.316 10.441 1.00 95.81 73 ASN A N 1
ATOM 544 C CA . ASN A 1 73 ? 7.366 -5.505 9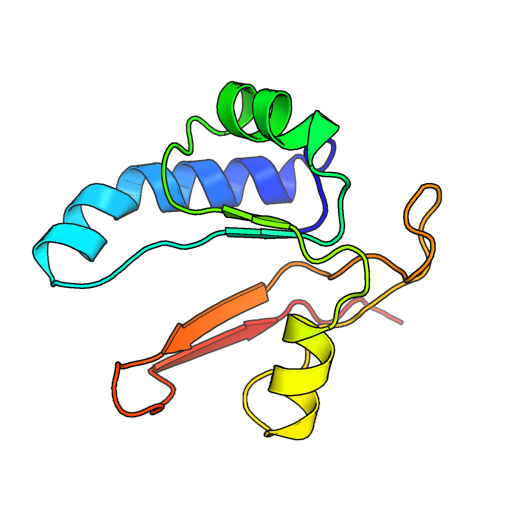.693 1.00 95.81 73 ASN A CA 1
ATOM 545 C C . ASN A 1 73 ? 7.045 -5.919 8.252 1.00 95.81 73 ASN A C 1
ATOM 547 O O . ASN A 1 73 ? 6.711 -7.074 7.989 1.00 95.81 73 ASN A O 1
ATOM 551 N N . VAL A 1 74 ? 7.115 -4.966 7.323 1.00 96.81 74 VAL A N 1
ATOM 552 C CA . VAL A 1 74 ? 6.923 -5.223 5.892 1.00 96.81 74 VAL A CA 1
ATOM 553 C C . VAL A 1 74 ? 8.277 -5.546 5.274 1.00 96.81 74 VAL A C 1
ATOM 555 O O . VAL A 1 74 ? 9.182 -4.716 5.306 1.00 96.81 74 VAL A O 1
ATOM 558 N N . ALA A 1 75 ? 8.415 -6.735 4.687 1.00 96.62 75 ALA A N 1
ATOM 559 C CA . ALA A 1 75 ? 9.634 -7.087 3.969 1.00 96.62 75 ALA A CA 1
ATOM 560 C C . ALA A 1 75 ? 9.870 -6.111 2.802 1.00 96.62 75 ALA A C 1
ATOM 562 O O . ALA A 1 75 ? 8.959 -5.836 2.018 1.00 96.62 75 ALA A O 1
ATOM 563 N N . ILE A 1 76 ? 11.098 -5.609 2.682 1.00 96.81 76 ILE A N 1
ATOM 564 C CA . ILE A 1 76 ? 11.551 -4.764 1.573 1.00 96.81 76 ILE A CA 1
ATOM 565 C C . ILE A 1 76 ? 12.633 -5.548 0.839 1.00 96.81 76 ILE A C 1
ATOM 567 O O . ILE A 1 76 ? 13.645 -5.907 1.436 1.00 96.81 76 ILE A O 1
ATOM 571 N N . THR A 1 77 ? 12.413 -5.841 -0.440 1.00 95.81 77 THR A N 1
ATOM 572 C CA . THR A 1 77 ? 13.336 -6.653 -1.251 1.00 95.81 77 THR A CA 1
ATOM 573 C C . THR A 1 77 ? 13.876 -5.848 -2.419 1.00 95.81 77 THR A C 1
ATOM 575 O O . THR A 1 77 ? 13.149 -5.039 -2.994 1.00 95.81 77 THR A O 1
ATOM 578 N N . GLU A 1 78 ? 15.111 -6.103 -2.832 1.00 96.00 78 GLU A N 1
ATOM 579 C CA . GLU A 1 78 ? 15.660 -5.496 -4.045 1.00 96.00 78 GLU A CA 1
ATOM 580 C C . GLU A 1 78 ? 14.824 -5.874 -5.277 1.00 96.00 78 GLU A C 1
ATOM 582 O O . GLU A 1 78 ? 14.394 -7.019 -5.435 1.00 96.00 78 GLU A O 1
ATOM 587 N N . TRP A 1 79 ? 14.554 -4.893 -6.138 1.00 94.44 79 TRP A N 1
ATOM 588 C CA . TRP A 1 79 ? 13.821 -5.097 -7.384 1.00 94.44 79 TRP A CA 1
ATOM 589 C C . TRP A 1 79 ? 14.212 -4.037 -8.412 1.00 94.44 79 TRP A C 1
ATOM 591 O O . TRP A 1 79 ? 14.403 -2.865 -8.078 1.00 94.44 79 TRP A O 1
ATOM 601 N N . GLN A 1 80 ? 14.310 -4.432 -9.681 1.00 93.50 80 GLN A N 1
ATOM 602 C CA . GLN A 1 80 ? 14.647 -3.507 -10.758 1.00 93.50 80 GLN A CA 1
ATOM 603 C C . GLN A 1 80 ? 13.582 -2.407 -10.886 1.00 93.50 80 GLN A C 1
ATOM 605 O O . GLN A 1 80 ? 12.392 -2.695 -10.978 1.00 93.50 80 GLN A O 1
ATOM 610 N N . GLY A 1 81 ? 14.016 -1.146 -10.908 1.00 92.00 81 GLY A N 1
ATOM 611 C CA . GLY A 1 81 ? 13.116 0.012 -10.962 1.00 92.00 81 GLY A CA 1
ATOM 612 C C . GLY A 1 81 ? 12.644 0.520 -9.595 1.00 92.00 81 GLY A C 1
ATOM 613 O O . GLY A 1 81 ? 11.871 1.466 -9.552 1.00 92.00 81 GLY A O 1
ATOM 614 N N . TYR A 1 82 ? 13.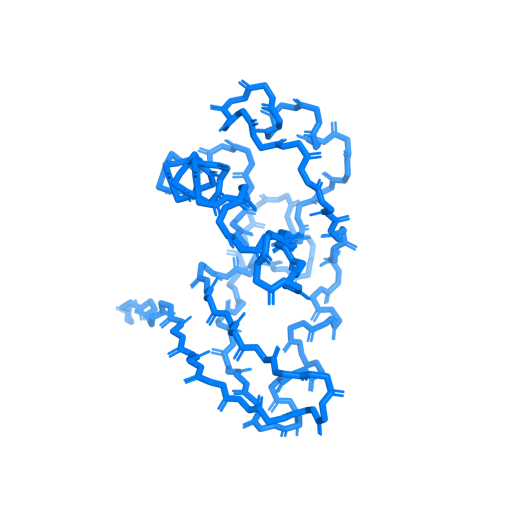123 -0.062 -8.488 1.00 95.94 82 TYR A N 1
ATOM 615 C CA . TYR A 1 82 ? 12.839 0.394 -7.123 1.00 95.94 82 TYR A CA 1
ATOM 616 C C . TYR A 1 82 ? 14.163 0.688 -6.406 1.00 95.94 82 TYR A C 1
ATOM 618 O O . TYR A 1 82 ? 14.730 -0.213 -5.782 1.00 95.94 82 TYR A O 1
ATOM 626 N N . PRO A 1 83 ? 14.688 1.928 -6.482 1.00 95.25 83 PRO A N 1
ATOM 627 C CA . PRO A 1 83 ? 16.017 2.271 -5.961 1.00 95.25 83 PRO A CA 1
ATOM 628 C C . PRO A 1 83 ? 16.204 1.981 -4.467 1.00 95.25 83 PRO A C 1
ATOM 630 O O . PRO A 1 83 ? 17.318 1.717 -4.023 1.00 95.25 83 PRO A O 1
ATOM 633 N N . HIS A 1 84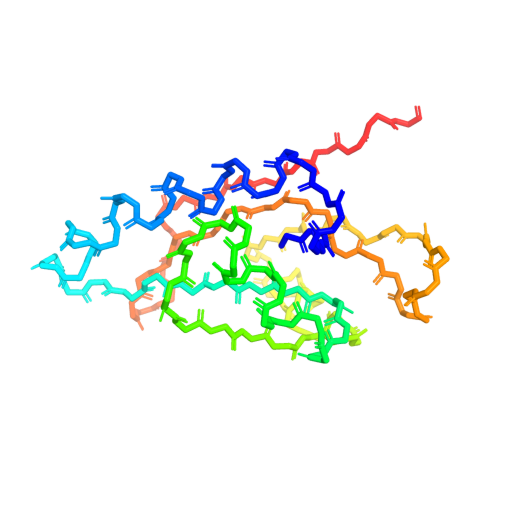 ? 15.114 2.003 -3.696 1.00 96.94 84 HIS A N 1
ATOM 634 C CA . HIS A 1 84 ? 15.112 1.749 -2.252 1.00 96.94 84 HIS A CA 1
ATOM 635 C C . HIS A 1 84 ? 14.410 0.440 -1.876 1.00 96.94 84 HIS A C 1
ATOM 637 O O . HIS A 1 84 ? 14.032 0.251 -0.717 1.00 96.94 84 HIS A O 1
ATOM 643 N N . GLY A 1 85 ? 14.246 -0.454 -2.851 1.00 96.50 85 GLY A N 1
ATOM 644 C CA . GLY A 1 85 ? 13.574 -1.731 -2.690 1.00 96.50 8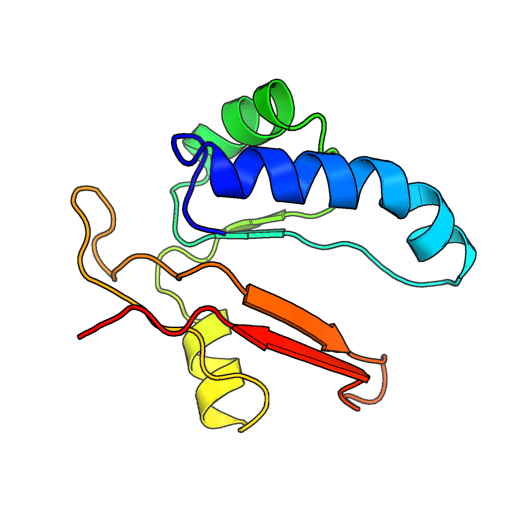5 GLY A CA 1
ATOM 645 C C . GLY A 1 85 ? 12.052 -1.643 -2.769 1.00 96.50 85 GLY A C 1
ATOM 646 O O . GLY A 1 85 ? 11.424 -0.587 -2.706 1.00 96.50 85 GLY A O 1
ATOM 647 N N . LEU A 1 86 ? 11.462 -2.815 -2.931 1.00 94.69 86 LEU A N 1
ATOM 648 C CA . LEU A 1 86 ? 10.045 -3.050 -3.117 1.00 94.69 86 LEU A CA 1
ATOM 649 C C . LEU A 1 86 ? 9.405 -3.493 -1.802 1.00 94.69 86 LEU A C 1
ATOM 651 O O . LEU A 1 86 ? 9.743 -4.564 -1.292 1.00 94.69 86 LEU A O 1
ATOM 655 N N . ALA A 1 87 ? 8.426 -2.735 -1.304 1.00 96.19 87 ALA A N 1
ATOM 656 C CA . ALA A 1 87 ? 7.564 -3.197 -0.220 1.00 96.19 87 ALA A CA 1
ATOM 657 C C . ALA A 1 87 ? 6.751 -4.427 -0.654 1.00 96.19 87 ALA A C 1
ATOM 659 O O . ALA A 1 87 ? 5.974 -4.402 -1.618 1.00 96.19 87 ALA A O 1
ATOM 660 N N . GLN A 1 88 ? 6.896 -5.513 0.096 1.00 96.88 88 GLN A N 1
ATOM 661 C CA . GLN A 1 88 ? 6.113 -6.720 -0.101 1.00 96.88 88 GLN A CA 1
ATOM 662 C C . GLN A 1 88 ? 4.651 -6.514 0.353 1.00 96.88 88 GLN A C 1
ATOM 664 O O . GLN A 1 88 ? 4.362 -5.635 1.167 1.00 96.88 88 GLN A O 1
ATOM 669 N N . PRO A 1 89 ? 3.680 -7.266 -0.202 1.00 97.25 89 PRO A N 1
ATOM 670 C CA . PRO A 1 89 ? 2.276 -7.148 0.176 1.00 97.25 89 PRO A CA 1
ATOM 671 C C . PRO A 1 89 ? 2.044 -7.278 1.686 1.00 97.25 89 PRO A C 1
ATOM 673 O O . PRO A 1 89 ? 2.512 -8.222 2.319 1.00 97.25 89 PRO A O 1
ATOM 676 N N . ALA A 1 90 ? 1.280 -6.337 2.233 1.00 97.69 90 ALA A N 1
ATOM 677 C CA . ALA A 1 90 ? 0.895 -6.296 3.633 1.00 97.69 90 ALA A CA 1
ATOM 678 C C . ALA A 1 90 ? -0.463 -5.594 3.794 1.00 97.69 90 ALA A C 1
ATOM 680 O O . ALA A 1 90 ? -0.889 -4.841 2.913 1.00 97.69 90 ALA A O 1
ATOM 681 N N . ILE A 1 91 ? -1.121 -5.857 4.919 1.00 97.75 91 ILE A N 1
ATOM 682 C CA . ILE A 1 91 ? -2.381 -5.283 5.382 1.00 97.75 91 ILE A CA 1
ATOM 683 C C . ILE A 1 91 ? -2.159 -4.816 6.820 1.00 97.75 91 ILE A C 1
ATOM 685 O O . ILE A 1 91 ? -1.646 -5.560 7.655 1.00 97.75 91 ILE A O 1
ATOM 689 N N . LEU A 1 92 ? -2.570 -3.584 7.102 1.00 97.88 92 LEU A N 1
ATOM 690 C CA . LEU A 1 92 ? -2.606 -3.007 8.438 1.00 97.88 92 LEU A CA 1
ATOM 691 C C . LEU A 1 92 ? -3.976 -2.359 8.631 1.00 97.88 92 LEU A C 1
ATOM 693 O O . LEU A 1 92 ? -4.375 -1.505 7.840 1.00 97.88 92 LEU A O 1
ATOM 697 N N . VAL A 1 93 ? -4.675 -2.746 9.693 1.00 97.62 93 VAL A N 1
ATOM 698 C CA . VAL A 1 93 ? -5.895 -2.081 10.153 1.00 97.62 93 VAL A CA 1
ATOM 699 C C . VAL A 1 93 ? -5.598 -1.462 11.509 1.00 97.62 93 VAL A C 1
ATOM 701 O O . VAL A 1 93 ? -5.268 -2.164 12.463 1.00 97.62 93 VAL A O 1
ATOM 704 N N . ILE A 1 94 ? -5.715 -0.141 11.592 1.00 96.56 94 ILE A N 1
ATOM 705 C CA . ILE A 1 94 ? -5.379 0.644 12.780 1.00 96.56 94 ILE A CA 1
ATOM 706 C C . ILE A 1 94 ? -6.523 1.604 13.113 1.00 96.56 94 ILE A C 1
ATOM 708 O O . ILE A 1 94 ? -7.174 2.153 12.221 1.00 96.56 94 ILE A O 1
ATOM 712 N N . LYS A 1 95 ? -6.797 1.796 14.404 1.00 95.62 95 LYS A N 1
ATOM 713 C CA . LYS A 1 95 ? -7.764 2.791 14.878 1.00 95.62 95 LYS A CA 1
ATOM 714 C C . LYS A 1 95 ? -7.116 4.170 14.985 1.00 95.62 95 LYS A C 1
ATOM 716 O O . LYS A 1 95 ? -5.898 4.314 15.018 1.00 95.62 95 LYS A O 1
ATOM 721 N N . LYS A 1 96 ? -7.950 5.205 15.121 1.00 91.69 96 LYS A N 1
ATOM 722 C CA . LYS A 1 96 ? -7.501 6.598 15.304 1.00 91.69 96 LYS A CA 1
ATOM 723 C C . LYS A 1 96 ? -6.624 6.814 16.544 1.00 91.69 96 LYS A C 1
ATOM 725 O O . LYS A 1 96 ? -5.838 7.751 16.552 1.00 91.69 96 LYS A O 1
ATOM 730 N N . ASP A 1 97 ? -6.765 5.979 17.571 1.00 93.75 97 ASP A N 1
ATOM 731 C CA . ASP A 1 97 ? -5.947 6.027 18.792 1.00 93.75 97 ASP A CA 1
ATOM 732 C C . ASP A 1 97 ? -4.591 5.309 18.650 1.00 93.75 97 ASP A C 1
ATOM 734 O O . ASP A 1 97 ? -3.829 5.244 19.611 1.00 93.75 97 ASP A O 1
ATOM 738 N N . GLY A 1 98 ? -4.286 4.772 17.463 1.00 91.25 98 GLY A N 1
ATOM 739 C CA . GLY A 1 98 ? -3.060 4.030 17.182 1.00 91.25 98 GLY A CA 1
ATOM 740 C C . GLY A 1 98 ? -3.128 2.540 17.527 1.00 91.25 98 GLY A C 1
ATOM 741 O O . GLY A 1 98 ? -2.168 1.820 17.263 1.00 91.25 98 GLY A O 1
ATOM 742 N N . SER A 1 99 ? -4.240 2.041 18.079 1.00 95.00 99 SER A N 1
ATOM 743 C CA . SER A 1 99 ? -4.377 0.610 18.361 1.00 95.00 99 SER A CA 1
ATOM 744 C C . SER A 1 99 ? -4.516 -0.208 17.076 1.00 95.00 99 SER A C 1
ATOM 746 O O . SER A 1 99 ? -5.327 0.093 16.193 1.00 95.00 99 SER A O 1
ATOM 748 N N . VAL A 1 100 ? -3.715 -1.268 16.981 1.00 97.12 100 VAL A N 1
ATOM 749 C CA . VAL A 1 100 ? -3.739 -2.219 15.869 1.00 97.12 100 VAL A CA 1
ATOM 750 C C . VAL A 1 100 ? -4.920 -3.170 16.040 1.00 97.12 100 VAL A C 1
ATOM 752 O O . VAL A 1 100 ? -5.102 -3.764 17.101 1.00 97.12 100 VAL A O 1
ATOM 755 N N . VAL A 1 101 ? -5.728 -3.299 14.991 1.00 96.56 101 VAL A N 1
ATOM 756 C CA . VAL A 1 101 ? -6.852 -4.241 14.914 1.00 96.56 101 VAL A CA 1
ATOM 757 C C . VAL A 1 101 ? -6.430 -5.523 14.215 1.00 96.56 101 VAL A C 1
ATOM 759 O O . VAL A 1 101 ? -6.794 -6.598 14.670 1.00 96.56 101 VAL A O 1
ATOM 762 N N . GLU A 1 102 ? -5.679 -5.399 13.120 1.00 96.31 102 GLU A N 1
ATOM 763 C CA . GLU A 1 102 ? -5.230 -6.530 12.311 1.00 96.31 102 GLU A CA 1
ATOM 764 C C . GLU A 1 102 ? -3.920 -6.181 11.605 1.00 96.31 102 GLU A C 1
ATOM 766 O O . GLU A 1 102 ? -3.760 -5.064 11.095 1.00 96.31 102 GLU A O 1
ATOM 771 N N . THR A 1 103 ? -3.006 -7.148 11.539 1.00 96.69 103 THR A N 1
ATOM 772 C CA . THR A 1 103 ? -1.791 -7.070 10.728 1.00 96.69 103 THR A CA 1
ATOM 773 C C . THR A 1 103 ? -1.554 -8.367 9.987 1.00 96.69 103 THR A C 1
ATOM 775 O O . THR A 1 103 ? -1.606 -9.462 10.539 1.00 96.69 103 THR A O 1
ATOM 778 N N . TRP A 1 104 ? -1.205 -8.228 8.718 1.00 96.75 104 TRP A N 1
ATOM 779 C CA . TRP A 1 104 ? -0.727 -9.329 7.909 1.00 96.75 104 TRP A CA 1
ATOM 780 C C . TRP A 1 104 ? 0.365 -8.807 6.989 1.00 96.75 104 TRP A C 1
ATOM 782 O O . TRP A 1 104 ? 0.182 -7.800 6.314 1.00 96.75 104 TRP A O 1
ATOM 792 N N . ALA A 1 105 ? 1.504 -9.478 6.937 1.00 96.00 105 ALA A N 1
ATOM 793 C CA . ALA A 1 105 ? 2.550 -9.196 5.967 1.00 96.00 105 ALA A CA 1
ATOM 794 C C . ALA A 1 105 ? 2.987 -10.518 5.360 1.00 96.00 105 ALA A C 1
ATOM 796 O O . ALA A 1 105 ? 3.133 -11.514 6.073 1.00 96.00 105 ALA A O 1
ATOM 797 N N . ILE A 1 106 ? 3.185 -10.542 4.044 1.00 93.06 106 ILE A N 1
ATOM 798 C CA . ILE A 1 106 ? 3.776 -11.721 3.429 1.00 93.06 106 ILE A CA 1
ATOM 799 C C . ILE A 1 106 ? 5.201 -11.890 3.965 1.00 93.06 106 ILE A C 1
ATOM 801 O O . ILE A 1 106 ? 5.975 -10.933 4.022 1.00 93.06 106 ILE A O 1
ATOM 805 N N . VAL A 1 107 ? 5.538 -13.121 4.333 1.00 84.25 107 VAL A N 1
ATOM 806 C CA . VAL A 1 107 ? 6.910 -13.534 4.620 1.00 84.25 107 VAL A CA 1
ATOM 807 C C . VAL A 1 107 ? 7.412 -14.209 3.346 1.00 84.25 107 VAL A C 1
ATOM 809 O O . VAL A 1 107 ? 6.916 -15.290 3.016 1.00 84.25 107 VAL A O 1
ATOM 812 N N . PRO A 1 108 ? 8.294 -13.568 2.559 1.00 70.12 108 PRO A N 1
ATOM 813 C CA . PRO A 1 108 ? 8.898 -14.221 1.405 1.00 70.12 108 PRO A CA 1
ATOM 814 C C . PRO A 1 108 ? 9.626 -15.483 1.877 1.00 70.12 108 PRO A C 1
ATOM 816 O O . PRO A 1 108 ? 10.285 -15.449 2.915 1.00 70.12 108 PRO A O 1
ATOM 819 N N . SER A 1 109 ? 9.485 -16.592 1.152 1.00 67.19 109 SER A N 1
ATOM 820 C CA . SER A 1 109 ? 10.327 -17.765 1.392 1.00 67.19 109 SER A CA 1
ATOM 821 C C . SER A 1 109 ? 11.792 -17.389 1.162 1.00 67.19 109 SER A C 1
ATOM 823 O O . SER A 1 109 ? 12.072 -16.690 0.183 1.00 67.19 109 SER A O 1
ATOM 825 N N . GLU A 1 110 ? 12.676 -17.839 2.057 1.00 47.72 110 GLU A N 1
ATOM 826 C CA . GLU A 1 110 ? 14.137 -17.758 1.894 1.00 47.72 110 GLU A CA 1
ATOM 827 C C . GLU A 1 110 ? 14.620 -18.416 0.594 1.00 47.72 110 GLU A C 1
ATOM 829 O O . GLU A 1 110 ? 13.996 -19.417 0.160 1.00 47.72 110 GLU A O 1
#

Organism: NCBI:txid1491008